Protein AF-A0A959N734-F1 (afdb_monomer_lite)

Structure (mmCIF, N/CA/C/O backbone):
data_AF-A0A959N734-F1
#
_entry.id   AF-A0A959N734-F1
#
loop_
_atom_site.group_PDB
_atom_site.id
_atom_site.type_symbol
_atom_site.label_atom_id
_atom_site.label_alt_id
_atom_site.label_comp_id
_atom_site.label_asym_id
_atom_site.label_entity_id
_atom_site.label_seq_id
_atom_site.pdbx_PDB_ins_code
_atom_site.Cartn_x
_atom_site.Cartn_y
_atom_site.Cartn_z
_atom_site.occupancy
_atom_site.B_iso_or_equiv
_atom_site.auth_seq_id
_atom_site.auth_comp_id
_atom_site.auth_asym_id
_atom_site.auth_atom_id
_atom_site.pdbx_PDB_model_num
ATOM 1 N N . MET A 1 1 ? -54.944 37.558 -24.767 1.00 61.16 1 MET A N 1
ATOM 2 C CA . MET A 1 1 ? -54.991 36.703 -23.552 1.00 61.16 1 MET A CA 1
ATOM 3 C C . MET A 1 1 ? -54.189 35.398 -23.683 1.00 61.16 1 MET A C 1
ATOM 5 O O . MET A 1 1 ? -53.555 35.004 -22.712 1.00 61.16 1 MET A O 1
ATOM 9 N N . LEU A 1 2 ? -54.146 34.755 -24.862 1.00 57.94 2 LEU A N 1
ATOM 10 C CA . LEU A 1 2 ? -53.448 33.473 -25.086 1.00 57.94 2 LEU A CA 1
ATOM 11 C C . LEU A 1 2 ? -51.913 33.522 -24.883 1.00 57.94 2 LEU A C 1
ATOM 13 O O . LEU A 1 2 ? -51.347 32.666 -24.212 1.00 57.94 2 LEU A O 1
ATOM 17 N N . ILE A 1 3 ? -51.248 34.567 -25.390 1.00 61.78 3 ILE A N 1
ATOM 18 C CA . ILE A 1 3 ? -49.774 34.703 -25.373 1.00 61.78 3 ILE A CA 1
ATOM 19 C C . ILE A 1 3 ? -49.211 34.812 -23.942 1.00 61.78 3 ILE A C 1
ATOM 21 O O . ILE A 1 3 ? -48.157 34.263 -23.630 1.00 61.78 3 ILE A O 1
ATOM 25 N N . ILE A 1 4 ? -49.941 35.473 -23.039 1.00 62.94 4 ILE A N 1
ATOM 26 C CA . ILE A 1 4 ? -49.551 35.628 -21.627 1.00 62.94 4 ILE A CA 1
ATOM 27 C C . ILE A 1 4 ? -49.663 34.285 -20.887 1.00 62.94 4 ILE A C 1
ATOM 29 O O . ILE A 1 4 ? -48.857 33.985 -20.008 1.00 62.94 4 ILE A O 1
ATOM 33 N N . LYS A 1 5 ? -50.635 33.448 -21.273 1.00 58.41 5 LYS A N 1
ATOM 34 C CA . LYS A 1 5 ? -50.857 32.120 -20.689 1.00 58.41 5 LYS A CA 1
ATOM 35 C C . LYS A 1 5 ? -49.763 31.134 -21.118 1.00 58.41 5 LYS A C 1
ATOM 37 O O . LYS A 1 5 ? -49.249 30.413 -20.271 1.00 58.41 5 LYS A O 1
ATOM 42 N N . MET A 1 6 ? -49.321 31.201 -22.378 1.00 61.25 6 MET A N 1
ATOM 43 C CA . MET A 1 6 ? -48.188 30.415 -22.894 1.00 61.25 6 MET A CA 1
ATOM 44 C C . MET A 1 6 ? -46.848 30.818 -22.263 1.00 61.25 6 MET A C 1
ATOM 46 O O . MET A 1 6 ? -46.084 29.945 -21.866 1.00 61.25 6 MET A O 1
ATOM 50 N N . LYS A 1 7 ? -46.581 32.121 -22.081 1.00 55.97 7 LYS A N 1
ATOM 51 C CA . LYS A 1 7 ? -45.367 32.588 -21.383 1.00 55.97 7 LYS A CA 1
ATOM 52 C C . LYS A 1 7 ? -45.332 32.157 -19.913 1.00 55.97 7 LYS A C 1
ATOM 54 O O . LYS A 1 7 ? -44.277 31.754 -19.441 1.00 55.97 7 LYS A O 1
ATOM 59 N N . LYS A 1 8 ? -46.472 32.177 -19.207 1.00 54.97 8 LYS A N 1
ATOM 60 C CA . LYS A 1 8 ? -46.571 31.652 -17.832 1.00 54.97 8 LYS A CA 1
ATOM 61 C C . LYS A 1 8 ? -46.328 30.143 -17.768 1.00 54.97 8 LYS A C 1
ATOM 63 O O . LYS A 1 8 ? -45.598 29.718 -16.889 1.00 54.97 8 LYS A O 1
ATOM 68 N N . ILE A 1 9 ? -46.870 29.374 -18.716 1.00 63.56 9 ILE A N 1
ATOM 69 C CA . ILE A 1 9 ? -46.680 27.915 -18.812 1.00 63.56 9 ILE A CA 1
ATOM 70 C C . ILE A 1 9 ? -45.214 27.545 -19.073 1.00 63.56 9 ILE A C 1
ATOM 72 O O . ILE A 1 9 ? -44.680 26.666 -18.400 1.00 63.56 9 ILE A O 1
ATOM 76 N N . ILE A 1 10 ? -44.547 28.256 -19.987 1.00 61.97 10 ILE A N 1
ATOM 77 C CA . ILE A 1 10 ? -43.123 28.054 -20.295 1.00 61.97 10 ILE A CA 1
ATOM 78 C C . ILE A 1 10 ? -42.247 28.427 -19.091 1.00 61.97 10 ILE A C 1
ATOM 80 O O . ILE A 1 10 ? -41.324 27.684 -18.767 1.00 61.97 10 ILE A O 1
ATOM 84 N N . LEU A 1 11 ? -42.571 29.520 -18.387 1.00 58.81 11 LEU A N 1
ATOM 85 C CA . LEU A 1 11 ? -41.851 29.967 -17.190 1.00 58.81 11 LEU A CA 1
ATOM 86 C C . LEU A 1 11 ? -42.029 29.000 -16.005 1.00 58.81 11 LEU A C 1
ATOM 88 O O . LEU A 1 11 ? -41.076 28.732 -15.280 1.00 58.81 11 LEU A O 1
ATOM 92 N N . THR A 1 12 ? -43.219 28.415 -15.830 1.00 58.47 12 THR A N 1
ATOM 93 C CA . THR A 1 12 ? -43.447 27.374 -14.812 1.00 58.47 12 THR A CA 1
ATOM 94 C C . THR A 1 12 ? -42.751 26.057 -15.150 1.00 58.47 12 THR A C 1
ATOM 96 O O . THR A 1 12 ? -42.272 25.390 -14.241 1.00 58.47 12 THR A O 1
ATOM 99 N N . PHE A 1 13 ? -42.630 25.697 -16.434 1.00 57.97 13 PHE A N 1
ATOM 100 C CA . PHE A 1 13 ? -41.905 24.490 -16.849 1.00 57.97 13 PHE A CA 1
ATOM 101 C C . PHE A 1 13 ? -40.386 24.630 -16.670 1.00 57.97 13 PHE A C 1
ATOM 103 O O . PHE A 1 13 ? -39.732 23.683 -16.247 1.00 57.97 13 PHE A O 1
ATOM 110 N N . THR A 1 14 ? -39.820 25.815 -16.925 1.00 58.81 14 THR A N 1
ATOM 111 C CA . THR A 1 14 ? -38.385 26.072 -16.692 1.00 58.81 14 THR A CA 1
ATOM 112 C C . THR A 1 14 ? -38.042 26.156 -15.206 1.00 58.81 14 THR A C 1
ATOM 114 O O . THR A 1 14 ? -36.985 25.677 -14.804 1.00 58.81 14 THR A O 1
ATOM 117 N N . LEU A 1 15 ? -38.946 26.681 -14.372 1.00 55.56 15 LEU A N 1
ATOM 118 C CA . LEU A 1 15 ? -38.745 26.720 -12.922 1.00 55.56 15 LEU A CA 1
ATOM 119 C C . LEU A 1 15 ? -38.835 25.323 -12.276 1.00 55.56 15 LEU A C 1
ATOM 121 O O . LEU A 1 15 ? -38.090 25.048 -11.342 1.00 55.56 15 LEU A O 1
ATOM 125 N N . LEU A 1 16 ? -39.674 24.423 -12.808 1.00 54.94 16 LEU A N 1
ATOM 126 C CA . LEU A 1 16 ? -39.821 23.048 -12.304 1.00 54.94 16 LEU A CA 1
ATOM 127 C C . LEU A 1 16 ? -38.644 22.129 -12.697 1.00 54.94 16 LEU A C 1
ATOM 129 O O . LEU A 1 16 ? -38.283 21.236 -11.934 1.00 54.94 16 LEU A O 1
ATOM 133 N N . PHE A 1 17 ? -38.008 22.372 -13.851 1.00 53.38 17 PHE A N 1
ATOM 134 C CA . PHE A 1 17 ? -36.805 21.645 -14.291 1.00 53.38 17 PHE A CA 1
ATOM 135 C C . PHE A 1 17 ? -35.514 22.114 -13.602 1.00 53.38 17 PHE A C 1
ATOM 137 O O . PHE A 1 17 ? -34.569 21.338 -13.476 1.00 53.38 17 PHE A O 1
ATOM 144 N N . PHE A 1 18 ? -35.450 23.363 -13.129 1.00 50.97 18 PHE A N 1
ATOM 145 C CA . PHE A 1 18 ? -34.277 23.861 -12.403 1.00 50.97 18 PHE A CA 1
ATOM 146 C C . PHE A 1 18 ? -34.225 23.347 -10.952 1.00 50.97 18 PHE A C 1
ATOM 148 O O . PHE A 1 18 ? -33.145 23.163 -10.397 1.00 50.97 18 PHE A O 1
ATOM 155 N N . THR A 1 19 ? -35.376 23.032 -10.346 1.00 52.56 19 THR A N 1
ATOM 156 C CA . THR A 1 19 ? -35.443 22.498 -8.975 1.00 52.56 19 THR A CA 1
ATOM 157 C C . THR A 1 19 ? -35.101 21.011 -8.859 1.00 52.56 19 THR 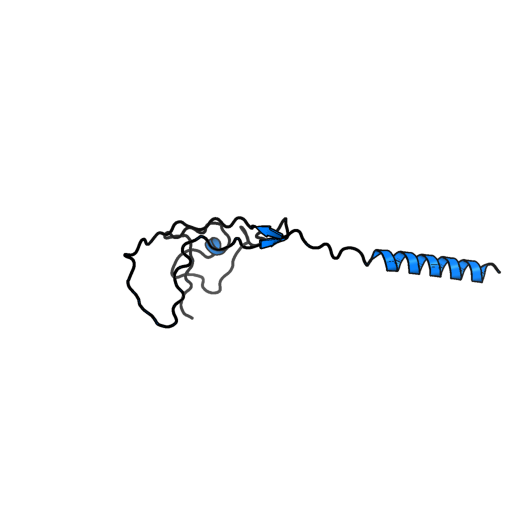A C 1
ATOM 159 O O . THR A 1 19 ? -34.761 20.561 -7.770 1.00 52.56 19 THR A O 1
ATOM 162 N N . SER A 1 20 ? -35.139 2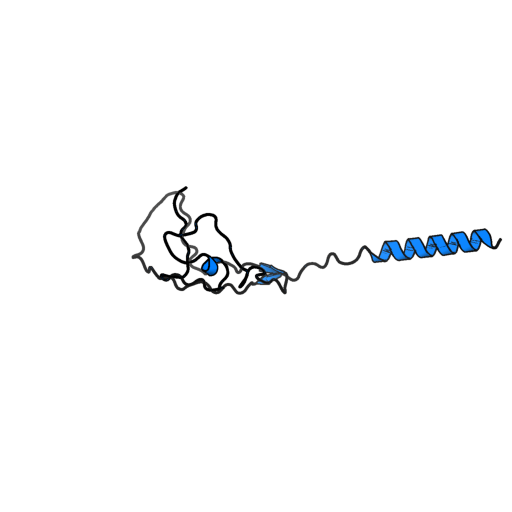0.237 -9.951 1.00 50.56 20 SER A N 1
ATOM 163 C CA . SER A 1 20 ? -34.783 18.806 -9.932 1.00 50.56 20 SER A CA 1
ATOM 164 C C . SER A 1 20 ? -33.277 18.524 -9.992 1.00 50.56 20 SER A C 1
ATOM 166 O O . SER A 1 20 ? -32.873 17.393 -9.743 1.00 50.56 20 SER A O 1
ATOM 168 N N . SER A 1 21 ? -32.434 19.525 -10.278 1.00 47.84 21 SER A N 1
ATOM 169 C CA . SER A 1 21 ? -30.967 19.359 -10.302 1.00 47.84 21 SER A CA 1
ATOM 170 C C . SER A 1 21 ? -30.282 19.612 -8.951 1.00 47.84 21 SER A C 1
ATOM 172 O O . SER A 1 21 ? -29.061 19.523 -8.863 1.00 47.84 21 SER A O 1
ATOM 174 N N . LEU A 1 22 ? -31.036 19.907 -7.886 1.00 54.34 22 LEU A N 1
ATOM 175 C CA . LEU A 1 22 ? -30.510 20.081 -6.525 1.00 54.34 22 LEU A CA 1
ATOM 176 C C . LEU A 1 22 ? -31.001 18.954 -5.608 1.00 54.34 22 LEU A C 1
ATOM 178 O O . LEU A 1 22 ? -31.707 19.190 -4.633 1.00 54.34 22 LEU A O 1
ATOM 182 N N . SER A 1 23 ? -30.675 17.700 -5.914 1.00 52.81 23 SER A N 1
ATOM 183 C CA . SER A 1 23 ? -30.913 16.587 -4.985 1.00 52.81 23 SER A CA 1
ATOM 184 C C . SER A 1 23 ? -29.961 15.431 -5.259 1.00 52.81 23 SER A C 1
ATOM 186 O O . SER A 1 23 ? -30.268 14.536 -6.035 1.00 52.81 23 SER A O 1
ATOM 188 N N . SER A 1 24 ? -28.792 15.468 -4.616 1.00 50.47 24 SER A N 1
ATOM 189 C CA . SER A 1 24 ? -28.367 14.421 -3.676 1.00 50.47 24 SER A CA 1
ATOM 190 C C . SER A 1 24 ? -26.969 14.757 -3.149 1.00 50.47 24 SER A C 1
ATOM 192 O O . SER A 1 24 ? -25.962 14.243 -3.629 1.00 50.47 24 SER A O 1
ATOM 194 N N . LEU A 1 25 ? -26.889 15.615 -2.128 1.00 52.53 25 LEU A N 1
ATOM 195 C CA . LEU A 1 25 ? -25.757 15.554 -1.203 1.00 52.53 25 LEU A CA 1
ATOM 196 C C . LEU A 1 25 ? -26.081 14.429 -0.209 1.00 52.53 25 LEU A C 1
ATOM 198 O O . LEU A 1 25 ? -26.422 14.670 0.945 1.00 52.53 25 LEU A O 1
ATOM 202 N N . SER A 1 26 ? -26.124 13.191 -0.708 1.00 60.84 26 SER A N 1
ATOM 203 C CA . SER A 1 26 ? -26.230 12.016 0.152 1.00 60.84 26 SER A CA 1
ATOM 204 C C . SER A 1 26 ? -24.990 12.013 1.034 1.00 60.84 26 SER A C 1
ATOM 206 O O . SER A 1 26 ? -23.878 12.042 0.515 1.00 60.84 26 SER A O 1
ATOM 208 N N . ALA A 1 27 ? -25.175 12.022 2.355 1.00 65.44 27 ALA A N 1
ATOM 209 C CA . ALA A 1 27 ? -24.107 11.656 3.269 1.00 65.44 27 ALA A CA 1
ATOM 210 C C . ALA A 1 27 ? -23.659 10.246 2.867 1.00 65.44 27 ALA A C 1
ATOM 212 O O . ALA A 1 27 ? -24.429 9.296 3.010 1.00 65.44 27 ALA A O 1
ATOM 213 N N . GLN A 1 28 ? -22.476 10.124 2.263 1.00 78.31 28 GLN A N 1
ATOM 214 C CA . GLN A 1 28 ? -21.979 8.829 1.819 1.00 78.31 28 GLN A CA 1
ATOM 215 C C . GLN A 1 28 ? -21.829 7.926 3.044 1.00 78.31 28 GLN A C 1
ATOM 217 O O . GLN A 1 28 ? -21.161 8.297 4.011 1.00 78.31 28 GLN A O 1
ATOM 222 N N . ASN A 1 29 ? -22.447 6.742 3.005 1.00 91.69 29 ASN A N 1
ATOM 223 C CA . ASN A 1 29 ? -22.209 5.708 4.006 1.00 91.69 29 ASN A CA 1
ATOM 224 C C . ASN A 1 29 ? -20.709 5.404 4.031 1.00 91.69 29 ASN A C 1
ATOM 226 O O . ASN A 1 29 ? -20.155 4.942 3.035 1.00 91.69 29 ASN A O 1
ATOM 230 N N . MET A 1 30 ? -20.054 5.686 5.153 1.00 95.44 30 MET A N 1
ATOM 231 C CA . MET A 1 30 ? -18.632 5.423 5.340 1.00 95.44 30 MET A CA 1
ATOM 232 C C . MET A 1 30 ? -18.470 4.045 5.967 1.00 95.44 30 MET A C 1
ATOM 234 O O . MET A 1 30 ? -18.913 3.815 7.092 1.00 95.44 30 MET A O 1
ATOM 238 N N . VAL A 1 31 ? -17.828 3.131 5.250 1.00 95.31 31 VAL A N 1
ATOM 239 C CA . VAL A 1 31 ? -17.593 1.757 5.697 1.00 95.31 31 VAL A CA 1
ATOM 240 C C . VAL A 1 31 ? -16.093 1.487 5.817 1.00 95.31 31 VAL A C 1
ATOM 242 O O . VAL A 1 31 ? -15.302 2.073 5.072 1.00 95.31 31 VAL A O 1
ATOM 245 N N . PRO A 1 32 ? -15.666 0.614 6.746 1.00 95.12 32 PRO A N 1
ATOM 246 C CA . PRO A 1 32 ? -14.294 0.129 6.782 1.00 95.12 32 PRO A CA 1
ATOM 247 C C . PRO A 1 32 ? -13.895 -0.488 5.444 1.00 95.12 32 PRO A C 1
ATOM 249 O O . PRO A 1 32 ? -14.572 -1.395 4.957 1.00 95.12 32 PRO A O 1
ATOM 252 N N . ILE A 1 33 ? -12.783 -0.039 4.864 1.00 93.06 33 ILE A N 1
ATOM 253 C CA . ILE A 1 33 ? -12.186 -0.763 3.742 1.00 93.06 33 ILE A CA 1
ATOM 254 C C . ILE A 1 33 ? -11.469 -1.999 4.272 1.00 93.06 33 ILE A C 1
ATOM 256 O O . ILE A 1 33 ? -10.745 -1.947 5.270 1.00 93.06 33 ILE A O 1
ATOM 260 N N . LYS A 1 34 ? -11.677 -3.129 3.595 1.00 88.12 34 LYS A N 1
ATOM 261 C CA . LYS A 1 34 ? -10.919 -4.343 3.873 1.00 88.12 34 LYS A CA 1
ATOM 262 C C . LYS A 1 34 ? -9.493 -4.135 3.364 1.00 88.12 34 LYS A C 1
ATOM 264 O O . LYS A 1 34 ? -9.270 -4.121 2.158 1.00 88.12 34 LYS A O 1
ATOM 269 N N . ILE A 1 35 ? -8.556 -3.938 4.287 1.00 86.12 35 ILE A N 1
ATOM 270 C CA . ILE A 1 35 ? -7.120 -3.930 4.008 1.00 86.12 35 ILE A CA 1
ATOM 271 C C . ILE A 1 35 ? -6.553 -5.201 4.623 1.00 86.12 35 ILE A C 1
ATOM 273 O O . ILE A 1 35 ? -6.53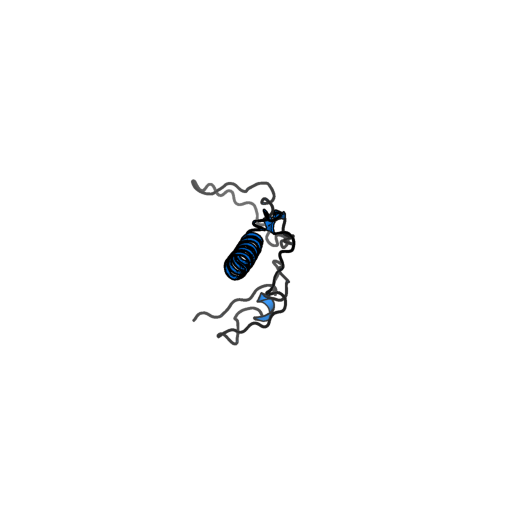1 -5.340 5.848 1.00 86.12 35 ILE A O 1
ATOM 277 N N . ASP A 1 36 ? -6.107 -6.115 3.773 1.00 85.50 36 ASP A N 1
ATOM 278 C CA . ASP A 1 36 ? -5.386 -7.305 4.202 1.00 85.50 36 ASP A CA 1
ATOM 279 C C . ASP A 1 36 ? -3.916 -6.902 4.399 1.00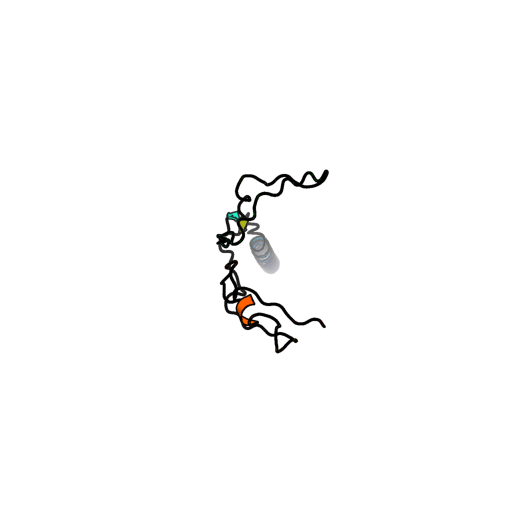 85.50 36 ASP A C 1
ATOM 281 O O . ASP A 1 36 ? -3.185 -6.674 3.440 1.00 85.50 36 ASP A O 1
ATOM 285 N N . LEU A 1 37 ? -3.517 -6.692 5.659 1.00 84.12 37 LEU A N 1
ATOM 286 C CA . LEU A 1 37 ? -2.142 -6.319 5.994 1.00 84.12 37 LEU A CA 1
ATOM 287 C C . LEU A 1 37 ? -1.245 -7.565 6.008 1.00 84.12 37 LEU A C 1
ATOM 289 O O . LEU A 1 37 ? -1.662 -8.590 6.560 1.00 84.12 37 LEU A O 1
ATOM 293 N N . PRO A 1 38 ? -0.010 -7.472 5.484 1.00 83.12 38 PRO A N 1
ATOM 294 C CA . PRO A 1 38 ? 0.936 -8.572 5.550 1.00 83.12 38 PRO A CA 1
ATOM 295 C C . PRO A 1 38 ? 1.269 -8.937 6.994 1.00 83.12 38 PRO A C 1
ATOM 297 O O . PRO A 1 38 ? 1.212 -8.107 7.913 1.00 83.12 38 PRO A O 1
ATOM 300 N N . LYS A 1 39 ? 1.652 -10.197 7.203 1.00 79.12 39 LYS A N 1
ATOM 301 C CA . LYS A 1 39 ? 2.159 -10.632 8.506 1.00 79.12 39 LYS A CA 1
ATOM 302 C C . LYS A 1 39 ? 3.483 -9.925 8.782 1.00 79.12 39 LYS A C 1
ATOM 304 O O . LYS A 1 39 ? 4.301 -9.736 7.891 1.00 79.12 39 LYS A O 1
ATOM 309 N N . ALA A 1 40 ? 3.710 -9.546 10.037 1.00 77.25 40 ALA A N 1
ATOM 310 C CA . ALA A 1 40 ? 4.993 -8.982 10.432 1.00 77.25 40 ALA A CA 1
ATOM 311 C C . ALA A 1 40 ? 6.095 -10.047 10.273 1.00 77.25 40 ALA A C 1
ATOM 313 O O . ALA A 1 40 ? 6.132 -11.013 11.031 1.00 77.25 40 ALA A O 1
ATOM 314 N N . MET A 1 41 ? 6.972 -9.863 9.285 1.00 73.81 41 MET A N 1
ATOM 315 C CA . MET A 1 41 ? 8.071 -10.787 8.968 1.00 73.81 41 MET A CA 1
ATOM 316 C C . MET A 1 41 ? 9.258 -10.646 9.931 1.00 73.81 41 MET A C 1
ATOM 318 O O . MET A 1 41 ? 9.962 -11.611 10.212 1.00 73.81 41 MET A O 1
ATOM 322 N N . PHE A 1 42 ? 9.450 -9.455 10.504 1.00 66.75 42 PHE A N 1
ATOM 323 C CA . PHE A 1 42 ? 10.528 -9.180 11.450 1.00 66.75 42 PHE A CA 1
ATOM 324 C C . PHE A 1 42 ? 9.977 -9.087 12.872 1.00 66.75 42 PHE A C 1
ATOM 326 O O . PHE A 1 42 ? 9.574 -8.020 13.337 1.00 66.75 42 PHE A O 1
ATOM 333 N N . VAL A 1 43 ? 9.991 -10.205 13.600 1.00 61.28 43 VAL A N 1
ATOM 334 C CA . VAL A 1 43 ? 9.874 -10.176 15.064 1.00 61.28 43 VAL A CA 1
ATOM 335 C C . VAL A 1 43 ? 11.249 -9.809 15.618 1.00 61.28 43 VAL A C 1
ATOM 337 O O . VAL A 1 43 ? 12.032 -10.666 16.017 1.00 61.28 43 VAL A O 1
ATOM 340 N N . GLY A 1 44 ? 11.593 -8.523 15.568 1.00 63.72 44 GLY A N 1
ATOM 341 C CA . GLY A 1 44 ? 12.788 -8.032 16.249 1.00 63.72 44 GLY A CA 1
ATOM 342 C C . GLY A 1 44 ? 12.652 -8.198 17.765 1.00 63.72 44 GLY A C 1
ATOM 343 O O . GLY A 1 44 ? 11.549 -8.139 18.312 1.00 63.72 44 GLY A O 1
ATOM 344 N N . THR A 1 45 ? 13.772 -8.363 18.469 1.00 71.62 45 THR A N 1
ATOM 345 C CA . THR A 1 45 ? 13.795 -8.203 19.928 1.00 71.62 45 THR A CA 1
ATOM 346 C C . THR A 1 45 ? 13.328 -6.782 20.255 1.00 71.62 45 THR A C 1
ATOM 348 O O . THR A 1 45 ? 13.915 -5.841 19.715 1.00 71.62 45 THR A O 1
ATOM 351 N N . PRO A 1 46 ? 12.309 -6.577 21.112 1.00 67.12 46 PRO A N 1
ATOM 352 C CA . PRO A 1 46 ? 11.881 -5.239 21.495 1.00 67.12 46 PRO A CA 1
ATOM 353 C C . PRO A 1 46 ? 13.072 -4.445 22.035 1.00 67.12 46 PRO A C 1
ATOM 355 O O . PRO A 1 46 ? 13.623 -4.758 23.090 1.00 67.12 46 PRO A O 1
ATOM 358 N N . THR A 1 47 ? 13.510 -3.430 21.297 1.00 67.31 47 THR A N 1
ATOM 359 C CA . THR A 1 47 ? 14.606 -2.569 21.733 1.00 67.31 47 THR A CA 1
ATOM 360 C C . THR A 1 47 ? 14.068 -1.598 22.774 1.00 67.31 47 THR A C 1
ATOM 362 O O . THR A 1 47 ? 13.114 -0.867 22.500 1.00 67.31 47 THR A O 1
ATOM 365 N N . ASN A 1 48 ? 14.680 -1.564 23.957 1.00 66.12 48 ASN A N 1
ATOM 366 C CA . ASN A 1 48 ? 14.352 -0.602 25.009 1.00 66.12 48 ASN A CA 1
ATOM 367 C C . ASN A 1 48 ? 14.874 0.799 24.629 1.00 66.12 48 ASN A C 1
ATOM 369 O O . ASN A 1 48 ? 15.887 1.264 25.147 1.00 66.12 48 ASN A O 1
ATOM 373 N N . MET A 1 49 ? 14.228 1.437 23.650 1.00 72.31 49 MET A N 1
ATOM 374 C CA . MET A 1 49 ? 14.548 2.790 23.201 1.00 72.31 49 MET A CA 1
ATOM 375 C C . MET A 1 49 ? 13.718 3.803 23.991 1.00 72.31 49 MET A C 1
ATOM 377 O O . MET A 1 49 ? 12.502 3.884 23.830 1.00 72.31 49 MET A O 1
ATOM 381 N N . SER A 1 50 ? 14.381 4.597 24.832 1.00 77.12 50 SER A N 1
ATOM 382 C CA . SER A 1 50 ? 13.771 5.724 25.544 1.00 77.12 50 SER A CA 1
ATOM 383 C C . SER A 1 50 ? 14.116 7.031 24.832 1.00 77.12 50 SER A C 1
ATOM 385 O O . SER A 1 50 ? 15.083 7.703 25.185 1.00 77.12 50 SER A O 1
ATOM 387 N N . ILE A 1 51 ? 13.332 7.378 23.811 1.00 86.94 51 ILE A N 1
ATOM 388 C CA . ILE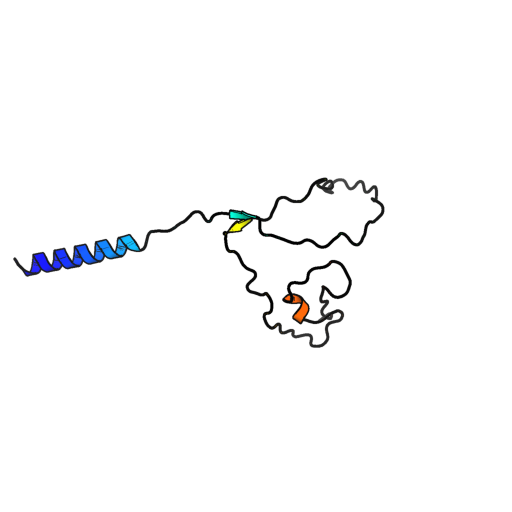 A 1 51 ? 13.472 8.626 23.050 1.00 86.94 51 ILE A CA 1
ATOM 389 C C . ILE A 1 51 ? 12.378 9.595 23.511 1.00 86.94 51 ILE A C 1
ATOM 391 O O . ILE A 1 51 ? 11.197 9.264 23.451 1.00 86.94 51 ILE A O 1
ATOM 395 N N . GLU A 1 52 ? 12.765 10.797 23.944 1.00 90.31 52 GLU A N 1
ATOM 396 C CA . GLU A 1 52 ? 11.883 11.780 24.604 1.00 90.31 52 GLU A CA 1
ATOM 397 C C . GLU A 1 52 ? 10.602 12.115 23.814 1.00 90.31 52 GLU A C 1
ATOM 399 O O . GLU A 1 52 ? 9.544 12.317 24.404 1.00 90.31 52 GLU A O 1
ATOM 404 N N . LYS A 1 53 ? 10.683 12.149 22.478 1.00 91.12 53 LYS A N 1
ATOM 405 C CA . LYS A 1 53 ? 9.583 12.537 21.576 1.00 91.12 53 LYS A CA 1
ATOM 406 C C . LYS A 1 53 ? 9.042 11.383 20.727 1.00 91.12 53 LYS A C 1
ATOM 408 O O . LYS A 1 53 ? 8.348 11.630 19.745 1.00 91.12 53 LYS A O 1
ATOM 413 N N . LEU A 1 54 ? 9.385 10.139 21.058 1.00 87.81 54 LEU A N 1
ATOM 414 C CA . LEU A 1 54 ? 8.869 8.983 20.334 1.00 87.81 54 LEU A CA 1
ATOM 415 C C . LEU A 1 54 ? 7.496 8.592 20.885 1.00 87.81 54 LEU A C 1
ATOM 417 O O . LEU A 1 54 ? 7.321 8.407 22.091 1.00 87.81 54 LEU A O 1
ATOM 421 N N . GLU A 1 55 ? 6.522 8.444 19.992 1.00 87.19 55 GLU A N 1
ATOM 422 C CA . GLU A 1 55 ? 5.218 7.906 20.361 1.00 87.19 55 GLU A CA 1
ATOM 423 C C . GLU A 1 55 ? 5.355 6.469 20.870 1.00 87.19 55 GLU A C 1
ATOM 425 O O . GLU A 1 55 ? 6.082 5.643 20.313 1.00 87.19 55 GLU A O 1
ATOM 430 N N . LYS A 1 56 ? 4.629 6.151 21.944 1.00 85.12 56 LYS A N 1
ATOM 431 C CA . LYS A 1 56 ? 4.580 4.779 22.449 1.00 85.12 56 LYS A CA 1
ATOM 432 C C . LYS A 1 56 ? 3.876 3.883 21.423 1.00 85.12 56 LYS A C 1
ATOM 434 O O . LYS A 1 56 ? 2.912 4.334 20.800 1.00 85.12 56 LYS A O 1
ATOM 439 N N . PRO A 1 57 ? 4.279 2.606 21.291 1.00 84.06 57 PRO A N 1
ATOM 440 C CA . PRO A 1 57 ? 3.549 1.653 20.467 1.00 84.06 57 PRO A CA 1
ATOM 441 C C . PRO A 1 57 ? 2.063 1.640 20.831 1.00 84.06 57 PRO A C 1
ATOM 443 O O . PRO A 1 57 ? 1.704 1.638 22.009 1.00 84.06 57 PRO A O 1
ATOM 446 N N . LEU A 1 58 ? 1.197 1.600 19.817 1.00 86.75 58 LEU A N 1
ATOM 447 C CA . LEU A 1 58 ? -0.249 1.762 19.995 1.00 86.75 58 LEU A CA 1
ATOM 448 C C . LEU A 1 58 ? -0.877 0.661 20.873 1.00 86.75 58 LEU A C 1
ATOM 450 O O . LEU A 1 58 ? -1.947 0.861 21.441 1.00 86.75 58 LEU A O 1
ATOM 454 N N . GLY A 1 59 ? -0.232 -0.511 20.961 1.00 87.25 59 GLY A N 1
ATOM 455 C CA . GLY A 1 59 ? -0.667 -1.663 21.765 1.00 87.25 59 GLY A CA 1
ATOM 456 C C . GLY A 1 59 ? -1.953 -2.341 21.275 1.00 87.25 59 GLY A C 1
ATOM 457 O O . GLY A 1 59 ? -2.388 -3.333 21.849 1.00 87.25 59 GLY A O 1
ATOM 458 N N . LYS A 1 60 ? -2.566 -1.813 20.215 1.00 88.19 60 LYS A N 1
ATOM 459 C CA . LYS A 1 60 ? -3.791 -2.302 19.584 1.00 88.19 60 LYS A CA 1
ATOM 460 C C . LYS A 1 60 ? -3.728 -2.060 18.073 1.00 88.19 60 LYS A C 1
ATOM 462 O O . LYS A 1 60 ? -2.950 -1.207 17.637 1.00 88.19 60 LYS A O 1
ATOM 467 N N . PRO A 1 61 ? -4.555 -2.755 17.277 1.00 85.81 61 PRO A N 1
ATOM 468 C CA . PRO A 1 61 ? -4.691 -2.460 15.858 1.00 85.81 61 PRO A CA 1
ATOM 469 C C . PRO A 1 61 ? -5.068 -0.994 15.610 1.00 85.81 61 PRO A C 1
ATOM 471 O O . PRO A 1 61 ? -5.803 -0.382 16.393 1.00 85.81 61 PRO A O 1
ATOM 474 N N . ARG A 1 62 ? -4.574 -0.434 14.501 1.00 89.38 62 ARG A N 1
ATOM 475 C CA . ARG A 1 62 ? -4.990 0.892 14.031 1.00 89.38 62 ARG A CA 1
ATOM 476 C C . ARG A 1 62 ? -6.510 0.883 13.783 1.00 89.38 62 ARG A C 1
ATOM 478 O O . ARG A 1 62 ? -7.020 -0.129 13.298 1.00 89.38 62 ARG A O 1
ATOM 485 N N . PRO A 1 63 ? -7.237 1.979 14.079 1.00 92.06 63 PRO A N 1
ATOM 486 C CA . PRO A 1 63 ? -8.625 2.112 13.655 1.00 92.06 63 PRO A CA 1
ATOM 487 C C . PRO A 1 63 ? -8.776 1.829 12.152 1.00 92.06 63 PRO A C 1
ATOM 489 O O . PRO A 1 63 ? -7.874 2.187 11.386 1.00 92.06 63 PRO A O 1
ATOM 492 N N . PRO A 1 64 ? -9.885 1.208 11.714 1.00 92.94 64 PRO A N 1
ATOM 493 C CA . PRO A 1 64 ? -10.098 0.945 10.300 1.00 92.94 64 PRO A CA 1
ATOM 494 C C . PRO A 1 64 ? -10.088 2.235 9.480 1.00 92.94 64 PRO A C 1
ATOM 496 O O . PRO A 1 64 ? -10.604 3.265 9.918 1.00 92.94 64 PRO A O 1
ATOM 499 N N . PHE A 1 65 ? -9.536 2.169 8.270 1.00 93.69 65 PHE A N 1
ATOM 500 C CA . PHE A 1 65 ? -9.679 3.254 7.308 1.00 93.69 65 PHE A CA 1
ATOM 501 C C . PHE A 1 65 ? -11.099 3.213 6.739 1.00 93.69 65 PHE A C 1
ATOM 503 O O . PHE A 1 65 ? -11.552 2.158 6.295 1.00 93.69 65 PHE A O 1
ATOM 510 N N . LEU A 1 66 ? -11.817 4.334 6.783 1.00 95.38 66 LEU A N 1
ATOM 511 C CA . LEU A 1 66 ? -13.185 4.415 6.277 1.00 95.38 66 LEU A CA 1
ATOM 512 C C . LEU A 1 66 ? -13.193 5.040 4.882 1.00 95.38 66 LEU A C 1
ATOM 514 O O . LEU A 1 66 ? -12.532 6.051 4.652 1.00 95.38 66 LEU A O 1
ATOM 518 N N . ALA A 1 67 ? -13.989 4.479 3.979 1.00 94.56 67 ALA A N 1
ATOM 519 C CA . ALA A 1 67 ? -14.261 5.052 2.664 1.00 94.56 67 ALA A CA 1
ATOM 520 C C . ALA A 1 67 ? -15.753 4.916 2.326 1.00 94.56 67 ALA A C 1
ATOM 522 O O . ALA A 1 67 ? -16.442 4.102 2.949 1.00 94.56 67 ALA A O 1
ATOM 523 N N . PRO A 1 68 ? -16.272 5.682 1.350 1.00 95.00 68 PRO A N 1
ATOM 524 C CA . PRO A 1 68 ? -17.628 5.491 0.859 1.00 95.00 68 PRO A CA 1
ATOM 525 C C . PRO A 1 68 ? -17.895 4.034 0.478 1.00 95.00 68 PRO A C 1
ATOM 527 O O . PRO A 1 68 ? -17.051 3.365 -0.130 1.00 95.00 68 PRO A O 1
ATOM 530 N N . GLU A 1 69 ? -19.081 3.549 0.819 1.00 93.75 69 GLU A N 1
ATOM 531 C CA . GLU A 1 69 ? -19.553 2.233 0.415 1.00 93.75 69 GLU A CA 1
ATOM 532 C C . GLU A 1 69 ? -19.425 2.053 -1.106 1.00 93.75 69 GLU A C 1
ATOM 534 O O . GLU A 1 69 ? -19.757 2.940 -1.893 1.00 93.75 69 GLU A O 1
ATOM 539 N N . GLY A 1 70 ? -18.886 0.907 -1.524 1.00 92.50 70 GLY A N 1
ATOM 540 C CA . GLY A 1 70 ? -18.619 0.621 -2.934 1.00 92.50 70 GLY A CA 1
ATOM 541 C C . GLY A 1 70 ? -17.302 1.185 -3.486 1.00 92.50 70 GLY A C 1
ATOM 542 O O . GLY A 1 70 ? -17.069 1.049 -4.687 1.00 92.50 70 GLY A O 1
ATOM 543 N N . THR A 1 71 ? -16.427 1.767 -2.654 1.00 93.19 71 THR A N 1
ATOM 544 C CA . THR A 1 71 ? -15.054 2.140 -3.056 1.00 93.19 71 THR A CA 1
ATOM 545 C C . THR A 1 71 ? -14.296 0.923 -3.607 1.00 93.19 71 THR A C 1
ATOM 547 O O . THR A 1 71 ? -14.339 -0.159 -3.023 1.00 93.19 71 THR A O 1
ATOM 550 N N . LYS A 1 72 ? -13.584 1.095 -4.731 1.00 93.25 72 LYS A N 1
ATOM 551 C CA . LYS A 1 72 ? -12.803 0.041 -5.406 1.00 93.25 72 LYS A CA 1
ATOM 552 C C . LYS A 1 72 ? -11.407 0.534 -5.776 1.00 93.25 72 LYS A C 1
ATOM 554 O O . LYS A 1 72 ? -11.237 1.704 -6.111 1.00 93.25 72 LYS A O 1
ATOM 559 N N . ASN A 1 73 ? -10.433 -0.378 -5.800 1.00 93.12 73 ASN A N 1
ATOM 560 C CA . ASN A 1 73 ? -9.129 -0.116 -6.403 1.00 93.12 73 ASN A CA 1
ATOM 561 C C . ASN A 1 73 ? -9.257 -0.137 -7.936 1.00 93.12 73 ASN A C 1
ATOM 563 O O . ASN A 1 73 ? -9.358 -1.201 -8.542 1.00 93.12 73 ASN A O 1
ATOM 567 N N . VAL A 1 74 ? -9.265 1.038 -8.564 1.00 96.06 74 VAL A N 1
ATOM 568 C CA . VAL A 1 74 ? -9.370 1.172 -10.029 1.00 96.06 74 VAL A CA 1
ATOM 569 C C . VAL A 1 74 ? -8.063 0.871 -10.766 1.00 96.06 74 VAL A C 1
ATOM 571 O O . VAL A 1 74 ? -8.088 0.679 -11.982 1.00 96.06 74 VAL A O 1
ATOM 574 N N . ALA A 1 75 ? -6.942 0.838 -10.041 1.00 96.69 75 ALA A N 1
ATOM 575 C CA . ALA A 1 75 ? -5.626 0.543 -10.587 1.00 96.69 75 ALA A CA 1
ATOM 576 C C . ALA A 1 75 ? -5.346 -0.963 -10.678 1.00 96.69 75 ALA A C 1
ATOM 578 O O . ALA A 1 75 ? -4.437 -1.341 -11.400 1.00 96.69 75 ALA A O 1
ATOM 579 N N . LEU A 1 76 ? -6.119 -1.817 -9.993 1.00 96.12 76 LEU A N 1
ATOM 580 C CA . LEU A 1 76 ? -5.900 -3.267 -9.965 1.00 96.12 76 LEU A CA 1
ATOM 581 C C . LEU A 1 76 ? -5.844 -3.860 -11.387 1.00 96.12 76 LEU A C 1
ATOM 583 O O . LEU A 1 76 ? -6.789 -3.701 -12.167 1.00 96.12 76 LEU A O 1
ATOM 587 N N . GLY A 1 77 ? -4.736 -4.530 -11.708 1.00 97.06 77 GLY A N 1
ATOM 588 C CA . GLY A 1 77 ? -4.458 -5.161 -12.999 1.00 97.06 77 GLY A CA 1
ATOM 589 C C . GLY A 1 77 ? -4.317 -4.193 -14.178 1.00 97.06 77 GLY A C 1
ATOM 590 O O . GLY A 1 77 ? -4.479 -4.604 -15.328 1.00 97.06 77 GLY A O 1
ATOM 591 N N . LYS A 1 78 ? -4.107 -2.895 -13.933 1.00 98.25 78 LYS A N 1
ATOM 592 C CA . LYS A 1 78 ? -3.870 -1.916 -15.002 1.00 98.25 78 LYS A CA 1
ATOM 593 C C . LYS A 1 78 ? -2.415 -1.963 -15.454 1.00 98.25 78 LYS A C 1
ATOM 595 O O . LYS A 1 78 ? -1.519 -2.083 -14.637 1.00 98.25 78 LYS A O 1
ATOM 600 N N . ALA A 1 79 ? -2.195 -1.794 -16.758 1.00 97.06 79 ALA A N 1
ATOM 601 C CA . ALA A 1 79 ? -0.850 -1.710 -17.313 1.00 97.06 79 ALA A CA 1
ATOM 602 C C . ALA A 1 79 ? -0.051 -0.564 -16.673 1.00 97.06 79 ALA A C 1
ATOM 604 O O . ALA A 1 79 ? -0.589 0.527 -16.449 1.00 97.06 79 ALA A O 1
ATOM 605 N N . VAL A 1 80 ? 1.231 -0.822 -16.426 1.00 96.44 80 VAL A N 1
ATOM 606 C CA . VAL A 1 80 ? 2.179 0.120 -15.830 1.00 96.44 80 VAL A CA 1
ATOM 607 C C . VAL A 1 80 ? 3.305 0.390 -16.826 1.00 96.44 80 VAL A C 1
ATOM 609 O O . VAL A 1 80 ? 3.699 -0.488 -17.586 1.00 96.44 80 VAL A O 1
ATOM 612 N N . THR A 1 81 ? 3.812 1.621 -16.846 1.00 95.81 81 THR A N 1
ATOM 613 C CA . THR A 1 81 ? 4.979 2.019 -17.645 1.00 95.81 81 THR A CA 1
ATOM 614 C C . THR A 1 81 ? 5.971 2.750 -16.754 1.00 95.81 81 THR A C 1
ATOM 616 O O . THR A 1 81 ? 5.553 3.529 -15.895 1.00 95.81 81 THR A O 1
ATOM 619 N N . SER A 1 82 ? 7.261 2.551 -16.995 1.00 94.31 82 SER A N 1
ATOM 620 C CA . SER A 1 82 ? 8.359 3.193 -16.269 1.00 94.31 82 SER A CA 1
ATOM 621 C C . SER A 1 82 ? 9.352 3.798 -17.260 1.00 94.31 82 SER A C 1
ATOM 623 O O . SER A 1 82 ? 9.397 3.389 -18.415 1.00 94.31 82 SER A O 1
ATOM 625 N N . THR A 1 83 ? 10.110 4.804 -16.822 1.00 93.62 83 THR A N 1
ATOM 626 C CA . THR A 1 83 ? 11.281 5.312 -17.560 1.00 93.62 83 THR A CA 1
ATOM 627 C C . THR A 1 83 ? 12.538 4.491 -17.291 1.00 93.62 83 THR A C 1
ATOM 629 O O . THR A 1 83 ? 13.514 4.614 -18.021 1.00 93.62 83 THR A O 1
ATOM 632 N N . ASP A 1 84 ? 12.529 3.724 -16.204 1.00 93.12 84 ASP A N 1
ATOM 633 C CA . ASP A 1 84 ? 13.538 2.721 -15.898 1.00 93.12 84 ASP A CA 1
ATOM 634 C C . ASP A 1 84 ? 13.039 1.366 -16.406 1.00 93.12 84 ASP A C 1
ATOM 636 O O . ASP A 1 84 ? 12.062 0.826 -15.874 1.00 93.12 84 ASP A O 1
ATOM 640 N N . ASP A 1 85 ? 13.694 0.870 -17.455 1.00 90.19 85 ASP A N 1
ATOM 641 C CA . ASP A 1 85 ? 13.370 -0.393 -18.122 1.00 90.19 85 ASP A CA 1
ATOM 642 C C . ASP A 1 85 ? 13.957 -1.614 -17.387 1.00 90.19 85 ASP A C 1
ATOM 644 O O . ASP A 1 85 ? 13.610 -2.749 -17.713 1.00 90.19 85 ASP A O 1
ATOM 648 N N . MET A 1 86 ? 14.851 -1.408 -16.411 1.00 92.56 86 MET A N 1
ATOM 649 C CA . MET A 1 86 ? 15.474 -2.467 -15.611 1.00 92.56 86 MET A CA 1
ATOM 650 C C . MET A 1 86 ? 15.498 -2.077 -14.123 1.00 92.56 86 MET A C 1
ATOM 652 O O . MET A 1 86 ? 16.554 -1.683 -13.616 1.00 92.56 86 MET A O 1
ATOM 656 N N . PRO A 1 87 ? 14.364 -2.231 -13.408 1.00 93.94 87 PRO A N 1
ATOM 657 C CA . PRO A 1 87 ? 14.316 -2.042 -11.961 1.00 93.94 87 PRO A CA 1
ATOM 658 C C . PRO A 1 87 ? 15.410 -2.840 -11.238 1.00 93.94 87 PRO A C 1
ATOM 660 O O . PRO A 1 87 ? 15.760 -3.952 -11.639 1.00 93.94 87 PRO A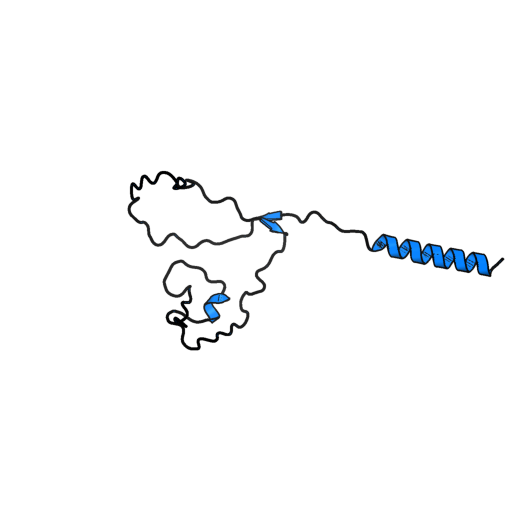 O 1
ATOM 663 N N . ILE A 1 88 ? 15.927 -2.296 -10.133 1.00 94.75 88 ILE A N 1
ATOM 664 C CA . ILE A 1 88 ? 16.912 -2.987 -9.285 1.00 94.75 88 ILE A CA 1
ATOM 665 C C . ILE A 1 88 ? 16.285 -4.245 -8.677 1.00 94.75 88 ILE A C 1
ATOM 667 O O . ILE A 1 88 ? 16.929 -5.294 -8.614 1.00 94.75 88 ILE A O 1
ATOM 671 N N . ILE A 1 89 ? 15.038 -4.134 -8.211 1.00 94.38 89 ILE A N 1
ATOM 672 C CA . ILE A 1 89 ? 14.277 -5.231 -7.608 1.00 94.38 89 ILE A CA 1
ATOM 673 C C . ILE A 1 89 ? 12.876 -5.257 -8.206 1.00 94.38 89 ILE A C 1
ATOM 675 O O . ILE A 1 89 ? 12.218 -4.220 -8.283 1.00 94.38 89 ILE A O 1
ATOM 679 N N . GLY A 1 90 ? 12.404 -6.462 -8.523 1.00 93.69 90 GLY A N 1
ATOM 680 C CA . GLY A 1 90 ? 11.023 -6.725 -8.912 1.00 93.69 90 GLY A CA 1
ATOM 681 C C . GLY A 1 90 ? 10.668 -6.247 -10.316 1.00 93.69 90 GLY A C 1
ATOM 682 O O . GLY A 1 90 ? 11.515 -5.794 -11.078 1.00 93.69 90 GLY A O 1
ATOM 683 N N . GLU A 1 91 ? 9.385 -6.363 -10.644 1.00 93.88 91 GLU A N 1
ATOM 684 C CA . GLU A 1 91 ? 8.834 -6.019 -11.955 1.00 93.88 91 GLU A CA 1
ATOM 685 C C . GLU A 1 91 ? 7.750 -4.953 -11.798 1.00 93.88 91 GLU A C 1
ATOM 687 O O . GLU A 1 91 ? 6.960 -4.994 -10.855 1.00 93.88 91 GLU A O 1
ATOM 692 N N . ILE A 1 92 ? 7.657 -4.009 -12.738 1.00 95.44 92 ILE A N 1
ATOM 693 C CA . ILE A 1 92 ? 6.721 -2.870 -12.643 1.00 95.44 92 ILE A CA 1
ATOM 694 C C . ILE A 1 92 ? 5.242 -3.283 -12.554 1.00 95.44 92 ILE A C 1
ATOM 696 O O . ILE A 1 92 ? 4.423 -2.536 -12.014 1.00 95.44 92 ILE A O 1
ATOM 700 N N . ASP A 1 93 ? 4.903 -4.487 -13.011 1.00 94.19 93 ASP A N 1
ATOM 701 C CA . ASP A 1 93 ? 3.555 -5.048 -12.907 1.00 94.19 93 ASP A CA 1
ATOM 702 C C . ASP A 1 93 ? 3.134 -5.304 -11.446 1.00 94.19 93 ASP A C 1
ATOM 704 O O . ASP A 1 93 ? 1.943 -5.217 -11.127 1.00 94.19 93 ASP A O 1
ATOM 708 N N . TYR A 1 94 ? 4.089 -5.487 -10.521 1.00 95.00 94 TYR A N 1
ATOM 709 C CA . TYR A 1 94 ? 3.817 -5.672 -9.085 1.00 95.00 94 TYR A CA 1
ATOM 710 C C . TYR A 1 94 ? 3.140 -4.448 -8.439 1.00 95.00 94 TYR A C 1
ATOM 712 O O . TYR A 1 94 ? 2.561 -4.508 -7.351 1.00 95.00 94 TYR A O 1
ATOM 720 N N . ILE A 1 95 ? 3.170 -3.287 -9.099 1.00 94.62 95 ILE A N 1
ATOM 721 C CA . ILE A 1 95 ? 2.508 -2.070 -8.609 1.00 94.62 95 ILE A CA 1
ATOM 722 C C . ILE A 1 95 ? 0.981 -2.247 -8.585 1.00 94.62 95 ILE A C 1
ATOM 724 O O . ILE A 1 95 ? 0.307 -1.680 -7.719 1.00 94.62 95 ILE A O 1
ATOM 728 N N . THR A 1 96 ? 0.422 -3.046 -9.500 1.00 96.50 96 THR A N 1
ATOM 729 C CA . THR A 1 96 ? -1.034 -3.186 -9.675 1.00 96.50 96 THR A CA 1
ATOM 730 C C . THR A 1 96 ? -1.563 -4.613 -9.559 1.00 96.50 96 THR A C 1
ATOM 732 O O . THR A 1 96 ? -2.765 -4.815 -9.721 1.00 96.50 96 THR A O 1
ATOM 735 N N . ASP A 1 97 ? -0.717 -5.586 -9.240 1.00 94.88 97 ASP A N 1
ATOM 736 C CA . ASP A 1 97 ? -1.067 -7.010 -9.126 1.00 94.88 97 ASP A CA 1
ATOM 737 C C . ASP A 1 97 ? -2.081 -7.341 -8.012 1.00 94.88 97 ASP A C 1
ATOM 739 O O . ASP A 1 97 ? -2.820 -8.317 -8.112 1.00 94.88 97 ASP A O 1
ATOM 743 N N . GLY A 1 98 ? -2.171 -6.497 -6.983 1.00 92.56 98 GLY A N 1
ATOM 744 C CA . GLY A 1 98 ? -3.018 -6.715 -5.809 1.00 92.56 98 GLY A CA 1
ATOM 745 C C . GLY A 1 98 ? -2.349 -7.506 -4.686 1.00 92.56 98 GLY A C 1
ATOM 746 O O . GLY A 1 98 ? -2.965 -7.670 -3.635 1.00 92.56 98 GLY A O 1
ATOM 747 N N . GLU A 1 99 ? -1.097 -7.920 -4.861 1.00 91.31 99 GLU A N 1
ATOM 748 C CA . GLU A 1 99 ? -0.344 -8.709 -3.893 1.00 91.31 99 GLU A CA 1
ATOM 749 C C . GLU A 1 99 ? 0.554 -7.791 -3.057 1.00 91.31 99 GLU A C 1
ATOM 751 O O . GLU A 1 99 ? 1.307 -6.970 -3.583 1.00 91.31 99 GLU A O 1
ATOM 756 N N . LYS A 1 100 ? 0.416 -7.847 -1.729 1.00 89.56 100 LYS A N 1
ATOM 757 C CA . LYS A 1 100 ? 1.069 -6.905 -0.798 1.00 89.56 100 LYS A CA 1
ATOM 758 C C . LYS A 1 100 ? 1.632 -7.624 0.427 1.00 89.56 100 LYS A C 1
ATOM 760 O O . LYS A 1 100 ? 1.469 -7.144 1.551 1.00 89.56 100 LYS A O 1
ATOM 765 N N . ASP A 1 101 ? 2.248 -8.789 0.209 1.00 88.88 101 ASP A N 1
ATOM 766 C CA . ASP A 1 101 ? 2.941 -9.496 1.284 1.00 88.88 101 ASP A CA 1
ATOM 767 C C . ASP A 1 101 ? 4.232 -8.757 1.697 1.00 88.88 101 ASP A C 1
ATOM 769 O O . ASP A 1 101 ? 4.731 -7.891 0.979 1.00 88.88 101 ASP A O 1
ATOM 773 N N . ALA A 1 102 ? 4.758 -9.060 2.882 1.00 85.62 102 ALA A N 1
ATOM 774 C CA . ALA A 1 102 ? 5.994 -8.464 3.400 1.00 85.62 102 ALA A CA 1
ATOM 775 C C . ALA A 1 102 ? 7.256 -9.274 3.046 1.00 85.62 102 ALA A C 1
ATOM 777 O O . ALA A 1 102 ? 8.335 -8.957 3.549 1.00 85.62 102 ALA A O 1
ATOM 778 N N . ASP A 1 103 ? 7.112 -10.325 2.239 1.00 83.25 103 ASP A N 1
ATOM 779 C CA . ASP A 1 103 ? 8.209 -11.168 1.761 1.00 83.25 103 ASP A CA 1
ATOM 780 C C . ASP A 1 103 ? 8.894 -10.588 0.514 1.00 83.25 103 ASP A C 1
ATOM 782 O O . ASP A 1 103 ? 8.469 -9.579 -0.060 1.00 83.25 103 ASP A O 1
ATOM 786 N N . GLU A 1 104 ? 9.981 -11.227 0.092 1.00 81.00 104 GLU A N 1
ATOM 787 C CA . GLU A 1 104 ? 10.629 -10.950 -1.183 1.00 81.00 104 GLU A CA 1
ATOM 788 C C . GLU A 1 104 ? 9.647 -11.173 -2.348 1.00 81.00 104 GLU A C 1
ATOM 790 O O . GLU A 1 104 ? 8.828 -12.092 -2.339 1.00 81.00 104 GLU A O 1
ATOM 795 N N . GLY A 1 105 ? 9.726 -10.315 -3.370 1.00 85.94 105 GLY A N 1
ATOM 796 C CA . GLY A 1 105 ? 8.910 -10.434 -4.586 1.00 85.94 105 GLY A CA 1
ATOM 797 C C . GLY A 1 105 ? 7.590 -9.654 -4.602 1.00 85.94 105 GLY A C 1
ATOM 798 O O . GLY A 1 105 ? 6.881 -9.736 -5.596 1.00 85.94 105 GLY A O 1
ATOM 799 N N . TYR A 1 106 ? 7.275 -8.863 -3.569 1.00 91.19 106 TYR A N 1
ATOM 800 C CA . TYR A 1 106 ? 6.035 -8.061 -3.496 1.00 91.19 106 TYR A CA 1
ATOM 801 C C . TYR A 1 106 ? 6.261 -6.540 -3.562 1.00 91.19 106 TYR A C 1
ATOM 803 O O . TYR A 1 106 ? 5.367 -5.743 -3.261 1.00 91.19 106 TYR A O 1
ATOM 811 N N . PHE A 1 107 ? 7.467 -6.114 -3.943 1.00 92.19 107 PHE A N 1
ATOM 812 C CA . PHE A 1 107 ? 7.817 -4.706 -4.104 1.00 92.19 107 PHE A CA 1
ATOM 813 C C . PHE A 1 107 ? 8.731 -4.490 -5.309 1.00 92.19 107 PHE A C 1
ATOM 815 O O . PHE A 1 107 ? 9.340 -5.428 -5.823 1.00 92.19 107 PHE A O 1
ATOM 822 N N . VAL A 1 108 ? 8.801 -3.232 -5.743 1.00 94.62 108 VAL A N 1
ATOM 823 C CA . VAL A 1 108 ? 9.654 -2.779 -6.843 1.00 94.62 108 VAL A CA 1
ATOM 824 C C . VAL A 1 108 ? 10.569 -1.682 -6.322 1.00 94.62 108 VAL A C 1
ATOM 826 O O . VAL A 1 108 ? 10.100 -0.761 -5.648 1.00 94.62 108 VAL A O 1
ATOM 829 N N . GLU A 1 109 ? 11.853 -1.762 -6.650 1.00 94.56 109 GLU A N 1
ATOM 830 C CA . GLU A 1 109 ? 12.833 -0.702 -6.409 1.00 94.56 109 GLU A CA 1
ATOM 831 C C . GLU A 1 109 ? 13.410 -0.252 -7.751 1.00 94.56 109 GLU A C 1
ATOM 833 O O . GLU A 1 109 ? 14.024 -1.042 -8.465 1.00 94.56 109 GLU A O 1
ATOM 838 N N . LEU A 1 110 ? 13.186 1.015 -8.103 1.00 95.06 110 LEU A N 1
ATOM 839 C CA . LEU A 1 110 ? 13.725 1.611 -9.325 1.00 95.06 110 LEU A CA 1
ATOM 840 C C . LEU A 1 110 ? 15.162 2.095 -9.106 1.00 95.06 110 LEU A C 1
ATOM 842 O O . LEU A 1 110 ? 15.544 2.451 -7.988 1.00 95.06 110 LEU A O 1
ATOM 846 N N . GLY A 1 111 ? 15.940 2.139 -10.183 1.00 90.25 111 GLY A N 1
ATOM 847 C CA . GLY A 1 111 ? 17.315 2.617 -10.181 1.00 90.25 111 GLY A CA 1
ATOM 848 C C . GLY A 1 111 ? 17.465 4.083 -9.751 1.00 90.25 111 GLY A C 1
ATOM 849 O O . GLY A 1 111 ? 16.549 4.892 -9.935 1.00 90.25 111 GLY A O 1
ATOM 850 N N . PRO A 1 112 ? 18.630 4.465 -9.190 1.00 84.19 112 PRO A N 1
ATOM 851 C CA . PRO A 1 112 ? 18.970 5.869 -9.002 1.00 84.19 112 PRO A CA 1
ATOM 852 C C . PRO A 1 112 ? 19.064 6.577 -10.363 1.00 84.19 112 PRO A C 1
ATOM 854 O O . PRO A 1 112 ? 19.569 6.009 -11.331 1.00 84.19 112 PRO A O 1
ATOM 857 N N . PHE A 1 113 ? 18.573 7.816 -10.409 1.00 70.56 113 PHE A N 1
ATOM 858 C CA . PHE A 1 113 ? 18.561 8.682 -11.592 1.00 70.56 113 PHE A CA 1
ATOM 859 C C . PHE A 1 113 ? 19.877 9.441 -11.801 1.00 70.56 113 PHE A C 1
ATOM 861 O O . PHE A 1 113 ? 20.557 9.761 -10.796 1.00 70.56 113 PHE A O 1
#

Secondary structure (DSSP, 8-state):
-HHHHHHHHHHHHHHHHHGGGS-------EEE----PPP------------TTPPPP-SSPPPPPEEETT---TTTT-----S-SS-SBS-GGGGTSS---SSTTS--BPPP-

Foldseek 3Di:
DVVVVVVVVVVVVVVVVVVVVPDDPDPFPKDFDDDDAADDPDPDDPDPDDDPPDDDPPVDDDPGDIDGPPDDDPLAQPDDDDPAPDWPAEDRSLVRPPDQYPDGRNDTHHDDD

pLDDT: mean 80.75, std 15.58, range [47.84, 98.25]

Sequence (113 aa):
MLIIKMKKIILTFTLLFFTSSLSSLSAQNMVPIKIDLPKAMFVGTPTNMSIEKLEKPLGKPRPPFLAPEGTKNVALGKAVTSTDDMPIIGEIDYITDGEKDADEGYFVELGPF

Radius of gyration: 27.76 Å; chains: 1; bounding box: 74×48×51 Å